Protein AF-A0A7R9R0I6-F1 (afdb_monomer_lite)

Radius of gyration: 15.39 Å; chains: 1; bounding box: 34×34×44 Å

InterPro domains:
  IPR001806 Small GTPase [PF00071] (3-40)
  IPR001806 Small GTPase [PF00071] (95-132)
  IPR027417 P-loop containing nucleoside triphosphate hydrolase [G3DSA:3.40.50.300] (1-50)
  IPR027417 P-loop containing nucleoside triphosphate hydrolase [G3DSA:3.40.50.300] (51-133)
  IPR027417 P-loop containing nucleoside triphosphate hydrolase [SSF52540] (4-49)
  IPR027417 P-loop containing nucleoside triphosphate hydrolase [SSF52540] (58-132)

pLDDT: mean 74.01, std 17.06, range [36.59, 96.38]

Secondary structure (DSSP, 8-state):
--S--HHHHHHHHHHTT------BTTTTBSHHHHHHHHHHHHHHHTT--HHHHTT----EEEE--TTSSHHHHHHHHHSS--SSSS-SSS--S----THHHHHHHHHHTT-SEEEE---TT-HHHHHGGGGG-

Foldseek 3Di:
DLFADPVNQVVVCVVVVHDGDDADLPVRGCLVVVLCVLVVVLCVVDVDDPVVVVVDDAAEEEDWAPPLCQQSSVCSNVVHRDPDPPPQHNPPHDDPDPVCVVCLVVSPVPHSYYHYTGHRNHPVRVVCSVVND

Organism: NCBI:txid334625

Structure (mmCIF, N/CA/C/O backbone):
data_AF-A0A7R9R0I6-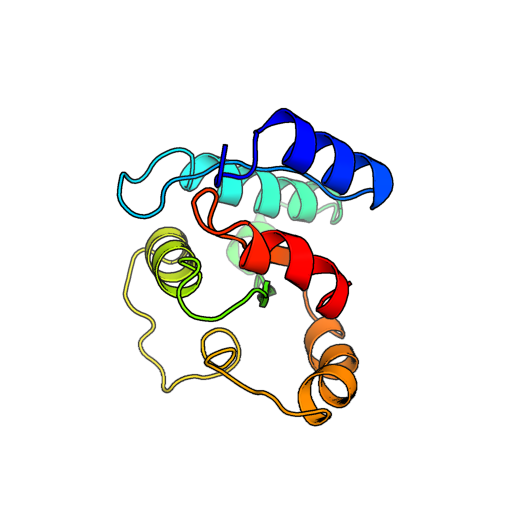F1
#
_entry.id   AF-A0A7R9R0I6-F1
#
loop_
_atom_site.group_PDB
_atom_site.id
_atom_site.type_symbol
_atom_site.label_atom_id
_atom_site.label_alt_id
_atom_site.label_comp_id
_atom_site.label_asym_id
_atom_site.label_entity_id
_atom_site.label_seq_id
_atom_site.pdbx_PDB_ins_code
_atom_site.Cartn_x
_atom_site.Cartn_y
_atom_site.Cartn_z
_atom_site.occupancy
_atom_site.B_iso_or_equiv
_atom_site.auth_seq_id
_atom_site.auth_comp_id
_atom_site.auth_asym_id
_atom_site.auth_atom_id
_atom_site.pdbx_PDB_model_num
ATOM 1 N N . ALA A 1 1 ? 15.425 2.962 -17.540 1.00 52.34 1 ALA A N 1
ATOM 2 C CA . ALA A 1 1 ? 15.440 1.712 -16.757 1.00 52.34 1 ALA A CA 1
ATOM 3 C C . ALA A 1 1 ? 13.995 1.254 -16.595 1.00 52.34 1 ALA A C 1
ATOM 5 O O . ALA A 1 1 ? 13.152 2.115 -16.413 1.00 52.34 1 ALA A O 1
ATOM 6 N N . ASN A 1 2 ? 13.688 -0.042 -16.708 1.00 74.31 2 ASN A N 1
ATOM 7 C CA . ASN A 1 2 ? 12.299 -0.548 -16.697 1.00 74.31 2 ASN A CA 1
ATOM 8 C C . ASN A 1 2 ? 11.703 -0.709 -15.280 1.00 74.31 2 ASN A C 1
ATOM 10 O O . ASN A 1 2 ? 10.741 -1.452 -15.104 1.00 74.31 2 ASN A O 1
ATOM 14 N N . HIS A 1 3 ? 12.295 -0.062 -14.273 1.00 87.50 3 HIS A N 1
ATOM 15 C CA . HIS A 1 3 ? 11.846 -0.108 -12.884 1.00 87.50 3 HIS A CA 1
ATOM 16 C C . HIS A 1 3 ? 11.458 1.292 -12.421 1.00 87.50 3 HIS A C 1
ATOM 18 O O . HIS A 1 3 ? 12.093 2.273 -12.808 1.00 87.50 3 HIS A O 1
ATOM 24 N N . VAL A 1 4 ? 10.449 1.351 -11.561 1.00 92.19 4 VAL A N 1
ATOM 25 C CA . VAL A 1 4 ? 10.000 2.582 -10.919 1.00 92.19 4 VAL A CA 1
ATOM 26 C C . VAL A 1 4 ? 11.037 2.960 -9.875 1.00 92.19 4 VAL A C 1
ATOM 28 O O . VAL A 1 4 ? 11.369 2.167 -8.992 1.00 92.19 4 VAL A O 1
ATOM 31 N N . THR A 1 5 ? 11.567 4.168 -9.968 1.00 94.62 5 THR A N 1
ATOM 32 C CA . THR A 1 5 ? 12.523 4.677 -8.991 1.00 94.62 5 THR A CA 1
ATOM 33 C C . THR A 1 5 ? 11.815 5.160 -7.728 1.00 94.62 5 THR A C 1
ATOM 35 O O . THR A 1 5 ? 10.675 5.632 -7.756 1.00 94.62 5 THR A O 1
ATOM 38 N N . ARG A 1 6 ? 12.539 5.144 -6.605 1.00 94.00 6 ARG A N 1
ATOM 39 C CA . ARG A 1 6 ? 12.076 5.726 -5.337 1.00 94.00 6 ARG A CA 1
ATOM 40 C C . ARG A 1 6 ? 11.613 7.176 -5.484 1.00 94.00 6 ARG A C 1
ATOM 42 O O . ARG A 1 6 ? 10.633 7.587 -4.870 1.00 94.00 6 ARG A O 1
ATOM 49 N N . LYS A 1 7 ? 12.331 7.956 -6.299 1.00 95.44 7 LYS A N 1
ATOM 50 C CA . LYS A 1 7 ? 12.012 9.362 -6.571 1.00 95.44 7 LYS A CA 1
ATOM 51 C C . LYS A 1 7 ? 10.649 9.494 -7.252 1.00 95.44 7 LYS A C 1
ATOM 53 O O . LYS A 1 7 ? 9.826 10.268 -6.779 1.00 95.44 7 LYS A O 1
ATOM 58 N N . GLU A 1 8 ? 10.388 8.708 -8.295 1.00 94.88 8 GLU A N 1
ATOM 59 C CA . GLU A 1 8 ? 9.101 8.721 -9.005 1.00 94.88 8 GLU A CA 1
ATOM 60 C C . GLU A 1 8 ? 7.937 8.318 -8.092 1.00 94.88 8 GLU A C 1
ATOM 62 O O . GLU A 1 8 ? 6.893 8.976 -8.091 1.00 94.88 8 GLU A O 1
ATOM 67 N N . GLY A 1 9 ? 8.126 7.275 -7.277 1.00 95.06 9 GLY A N 1
ATOM 68 C CA . GLY A 1 9 ? 7.134 6.842 -6.293 1.00 95.06 9 GLY A CA 1
ATOM 69 C C . GLY A 1 9 ? 6.823 7.925 -5.256 1.00 95.06 9 GLY A C 1
ATOM 70 O O . GLY A 1 9 ? 5.655 8.221 -4.986 1.00 95.06 9 GLY A O 1
ATOM 71 N N . LEU A 1 10 ? 7.861 8.580 -4.730 1.00 95.56 10 LEU A N 1
ATOM 72 C CA . LEU A 1 10 ? 7.723 9.668 -3.764 1.00 95.56 10 LEU A CA 1
ATOM 73 C C . LEU A 1 10 ? 7.020 10.894 -4.368 1.00 95.56 10 LEU A C 1
ATOM 75 O O . LEU A 1 10 ? 6.101 11.435 -3.756 1.00 95.56 10 LEU A O 1
ATOM 79 N N . GLU A 1 11 ? 7.409 11.315 -5.573 1.00 96.38 11 GLU A N 1
ATOM 80 C CA . GLU A 1 11 ? 6.787 12.441 -6.282 1.00 96.38 11 GLU A CA 1
ATOM 81 C C . GLU A 1 11 ? 5.314 12.167 -6.613 1.00 96.38 11 GLU A C 1
ATOM 83 O O . GLU A 1 11 ? 4.469 13.064 -6.557 1.00 96.38 11 GLU A O 1
ATOM 88 N N . PHE A 1 12 ? 4.964 10.926 -6.957 1.00 94.75 12 PHE A N 1
ATOM 89 C CA . PHE A 1 12 ? 3.571 10.523 -7.128 1.00 94.75 12 PHE A CA 1
ATOM 90 C C . PHE A 1 12 ? 2.779 10.646 -5.824 1.00 94.75 12 PHE A C 1
ATOM 92 O O . PHE A 1 12 ? 1.713 11.266 -5.815 1.00 94.75 12 PHE A O 1
ATOM 99 N N . ALA A 1 13 ? 3.311 10.113 -4.724 1.00 94.19 13 ALA A N 1
ATOM 100 C CA . ALA A 1 13 ? 2.647 10.152 -3.428 1.00 94.19 13 ALA A CA 1
ATOM 101 C C . ALA A 1 13 ? 2.426 11.592 -2.936 1.00 94.19 13 ALA A C 1
ATOM 103 O O . ALA A 1 13 ? 1.323 11.939 -2.515 1.00 94.19 13 ALA A O 1
ATOM 104 N N . GLN A 1 14 ? 3.434 12.458 -3.091 1.00 95.06 14 GLN A N 1
ATOM 105 C CA . GLN A 1 14 ? 3.336 13.886 -2.778 1.00 95.06 14 GLN A CA 1
ATOM 106 C C . GLN A 1 14 ? 2.237 14.577 -3.591 1.00 95.06 14 GLN A C 1
ATOM 108 O O . GLN A 1 14 ? 1.389 15.258 -3.019 1.00 95.06 14 GLN A O 1
ATOM 113 N N . ARG A 1 15 ? 2.192 14.356 -4.914 1.00 94.75 15 ARG A N 1
ATOM 114 C CA . ARG A 1 15 ? 1.153 14.934 -5.786 1.00 94.75 15 ARG A CA 1
ATOM 115 C C . ARG A 1 15 ? -0.258 14.476 -5.425 1.00 94.75 15 ARG A C 1
ATOM 117 O O . ARG A 1 15 ? -1.209 15.224 -5.625 1.00 94.75 15 ARG A O 1
ATOM 124 N N . LYS A 1 16 ? -0.404 13.248 -4.926 1.00 90.94 16 LYS A N 1
ATOM 125 C CA . LYS A 1 16 ? -1.691 12.675 -4.506 1.00 90.94 16 LYS A CA 1
ATOM 126 C C . LYS A 1 16 ? -2.011 12.917 -3.029 1.00 90.94 16 LYS A C 1
ATOM 128 O O . LYS A 1 16 ? -3.078 12.507 -2.585 1.00 90.94 16 LYS A O 1
ATOM 133 N N . ASN A 1 17 ? -1.129 13.599 -2.294 1.00 91.38 17 ASN A N 1
ATOM 134 C CA . ASN A 1 17 ? -1.235 13.822 -0.853 1.00 91.38 17 ASN A CA 1
ATOM 135 C C . ASN A 1 17 ? -1.454 12.515 -0.060 1.00 91.38 17 ASN A C 1
ATOM 137 O O . ASN A 1 17 ? -2.268 12.447 0.860 1.00 91.38 17 ASN A O 1
ATOM 141 N N . VAL A 1 18 ? -0.735 11.459 -0.448 1.00 89.94 18 VAL A N 1
ATOM 142 C CA . VAL A 1 18 ? -0.732 10.153 0.224 1.00 89.94 18 VAL A CA 1
ATOM 143 C C . VAL A 1 18 ? 0.660 9.844 0.773 1.00 89.94 18 VAL A C 1
ATOM 145 O O . VAL A 1 18 ? 1.658 10.432 0.359 1.00 89.94 18 VAL A O 1
ATOM 148 N N . GLN A 1 19 ? 0.739 8.920 1.729 1.00 90.94 19 GLN A N 1
ATOM 149 C CA . GLN A 1 19 ? 2.018 8.469 2.274 1.00 90.94 19 GLN A CA 1
ATOM 150 C C . GLN A 1 19 ? 2.715 7.499 1.311 1.00 90.94 19 GLN A C 1
ATOM 152 O O . GLN A 1 19 ? 2.061 6.715 0.627 1.00 90.94 19 GLN A O 1
ATOM 157 N N . PHE A 1 20 ? 4.047 7.547 1.285 1.00 94.00 20 PHE A N 1
ATOM 158 C CA . PHE A 1 20 ? 4.884 6.672 0.469 1.00 94.00 20 PHE A CA 1
ATOM 159 C C . PHE A 1 20 ? 5.655 5.679 1.339 1.00 94.00 20 PHE A C 1
ATOM 161 O O . PHE A 1 20 ? 6.244 6.072 2.349 1.00 94.00 20 PHE A O 1
ATOM 168 N N . PHE A 1 21 ? 5.696 4.418 0.907 1.00 92.06 21 PHE A N 1
ATOM 169 C CA . PHE A 1 21 ? 6.422 3.337 1.565 1.00 92.06 21 PHE A CA 1
ATOM 170 C C . PHE A 1 21 ? 7.088 2.432 0.5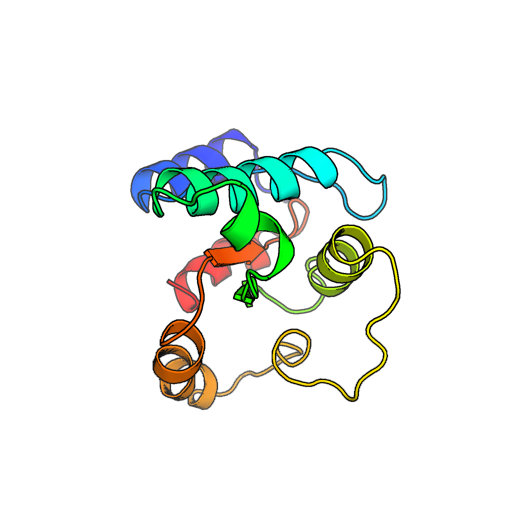30 1.00 92.06 21 PHE A C 1
ATOM 172 O O . PHE A 1 21 ? 6.457 2.054 -0.453 1.00 92.06 21 PHE A O 1
ATOM 179 N N . GLU A 1 22 ? 8.330 2.032 0.798 1.00 91.12 22 GLU A N 1
ATOM 180 C CA . GLU A 1 22 ? 8.997 0.941 0.085 1.00 91.12 22 GLU A CA 1
ATOM 181 C C . GLU A 1 22 ? 9.176 -0.232 1.039 1.00 91.12 22 GLU A C 1
ATOM 183 O O . GLU A 1 22 ? 9.736 -0.077 2.128 1.00 91.12 22 GLU A O 1
ATOM 188 N N . SER A 1 23 ? 8.708 -1.406 0.628 1.00 88.75 23 SER A N 1
ATOM 189 C CA . SER A 1 23 ? 8.835 -2.646 1.384 1.00 88.75 23 SER A CA 1
ATOM 190 C C . SER A 1 23 ? 9.118 -3.820 0.453 1.00 88.75 23 SER A C 1
ATOM 192 O O . SER A 1 23 ? 8.838 -3.775 -0.745 1.00 88.75 23 SER A O 1
ATOM 194 N N . SER A 1 24 ? 9.691 -4.887 1.007 1.00 86.25 24 SER A N 1
ATOM 195 C CA . SER A 1 24 ? 9.844 -6.160 0.305 1.00 86.25 24 SER A CA 1
ATOM 196 C C . SER A 1 24 ? 9.206 -7.250 1.139 1.00 86.25 24 SER A C 1
ATOM 198 O O . SER A 1 24 ? 9.817 -7.750 2.078 1.00 86.25 24 SER A O 1
ATOM 200 N N . ALA A 1 25 ? 7.985 -7.653 0.785 1.00 77.44 25 ALA A N 1
ATOM 201 C CA . ALA A 1 25 ? 7.305 -8.754 1.469 1.00 77.44 25 ALA A CA 1
ATOM 202 C C . ALA A 1 25 ? 8.062 -10.089 1.320 1.00 77.44 25 ALA A C 1
ATOM 204 O O . ALA A 1 25 ? 8.008 -10.943 2.204 1.00 77.44 25 ALA A O 1
ATOM 205 N N . LYS A 1 26 ? 8.820 -10.250 0.224 1.00 80.06 26 LYS A N 1
ATOM 206 C CA . LYS A 1 26 ? 9.675 -11.422 -0.017 1.00 80.06 26 LYS A CA 1
ATOM 207 C C . LYS A 1 26 ? 10.845 -11.496 0.964 1.00 80.06 26 LYS A C 1
ATOM 209 O O . LYS A 1 26 ? 11.176 -12.585 1.420 1.00 80.06 26 LYS A O 1
ATOM 214 N N . LEU A 1 27 ? 11.473 -10.358 1.257 1.00 81.56 27 LEU A N 1
ATOM 215 C CA . LEU A 1 27 ? 12.644 -10.268 2.138 1.00 81.56 27 LEU A CA 1
ATOM 216 C C . LEU A 1 27 ? 12.287 -9.820 3.564 1.00 81.56 27 LEU A C 1
ATOM 218 O O . LEU A 1 27 ? 13.180 -9.645 4.382 1.00 81.56 27 LEU A O 1
ATOM 222 N N . ASP A 1 28 ? 10.998 -9.620 3.838 1.00 78.38 28 ASP A N 1
ATOM 223 C CA . ASP A 1 28 ? 10.461 -9.060 5.082 1.00 78.38 28 ASP A CA 1
ATOM 224 C C . ASP A 1 28 ? 11.069 -7.700 5.476 1.00 78.38 28 ASP A C 1
ATOM 226 O O . ASP A 1 28 ? 11.310 -7.393 6.641 1.00 78.38 28 ASP A O 1
ATOM 230 N N . ILE A 1 29 ? 11.341 -6.861 4.474 1.00 85.56 29 ILE A N 1
ATOM 231 C CA . ILE A 1 29 ? 11.935 -5.534 4.670 1.00 85.56 29 ILE A CA 1
ATOM 232 C C . ILE A 1 29 ? 10.818 -4.499 4.802 1.00 85.56 29 ILE A C 1
ATOM 234 O O . ILE A 1 29 ? 9.936 -4.425 3.944 1.00 85.56 29 ILE A O 1
ATOM 238 N N . ASN A 1 30 ? 10.891 -3.671 5.848 1.00 85.81 30 ASN A N 1
ATOM 239 C CA . ASN A 1 30 ? 9.993 -2.544 6.143 1.00 85.81 30 ASN A CA 1
ATOM 240 C C . ASN A 1 30 ? 8.500 -2.895 6.318 1.00 85.81 30 ASN A C 1
ATOM 242 O O . ASN A 1 30 ? 7.665 -1.992 6.359 1.00 85.81 30 ASN A O 1
ATOM 246 N N . ILE A 1 31 ? 8.131 -4.173 6.462 1.00 84.19 31 ILE A N 1
ATOM 247 C CA . ILE A 1 31 ? 6.726 -4.567 6.660 1.00 84.19 31 ILE A CA 1
ATOM 248 C C . ILE A 1 31 ? 6.204 -4.127 8.034 1.00 84.19 31 ILE A C 1
ATOM 250 O O . ILE A 1 31 ? 5.141 -3.511 8.121 1.00 84.19 31 ILE A O 1
ATOM 254 N N . SER A 1 32 ? 6.975 -4.354 9.102 1.00 81.12 32 SER A N 1
ATOM 255 C CA . SER A 1 32 ? 6.607 -3.911 10.455 1.00 81.12 32 SER A CA 1
ATOM 256 C C . SER A 1 32 ? 6.503 -2.387 10.562 1.00 81.12 32 SER A C 1
ATOM 258 O O . SER A 1 32 ? 5.630 -1.870 11.258 1.00 81.12 32 SER A O 1
ATOM 260 N N . GLU A 1 33 ? 7.362 -1.652 9.848 1.00 84.44 33 GLU A N 1
ATOM 261 C CA . GLU A 1 33 ? 7.303 -0.188 9.799 1.00 84.44 33 GLU A CA 1
ATOM 262 C C . GLU A 1 33 ? 6.056 0.300 9.053 1.00 84.44 33 GLU A C 1
ATOM 264 O O . GLU A 1 33 ? 5.355 1.181 9.555 1.00 84.44 33 GLU A O 1
ATOM 269 N N . LEU A 1 34 ? 5.748 -0.293 7.891 1.00 85.00 34 LEU A N 1
ATOM 270 C CA . LEU A 1 34 ? 4.519 -0.023 7.144 1.00 85.00 34 LEU A CA 1
ATOM 271 C C . LEU A 1 34 ? 3.290 -0.227 8.037 1.00 85.00 34 LEU A C 1
ATOM 273 O O . LEU A 1 34 ? 2.414 0.640 8.081 1.00 85.00 34 LEU A O 1
ATOM 277 N N . PHE A 1 35 ? 3.244 -1.339 8.777 1.00 78.50 35 PHE A N 1
ATOM 278 C CA . PHE A 1 35 ? 2.149 -1.641 9.695 1.00 78.50 35 PHE A CA 1
ATOM 279 C C . PHE A 1 35 ? 2.031 -0.606 10.809 1.00 78.50 35 PHE A C 1
ATOM 281 O O . PHE A 1 35 ? 0.972 -0.008 10.990 1.00 78.50 35 PHE A O 1
ATOM 288 N N . SER A 1 36 ? 3.132 -0.372 11.526 1.00 78.00 36 SER A N 1
ATOM 289 C CA . SER A 1 36 ? 3.172 0.530 12.672 1.00 78.00 36 SER A CA 1
ATOM 290 C C . SER A 1 36 ? 2.746 1.939 12.276 1.00 78.00 36 SER A C 1
ATOM 292 O O . SER A 1 36 ? 1.858 2.512 12.895 1.00 78.00 36 SER A O 1
ATOM 294 N N . LYS A 1 37 ? 3.267 2.474 11.166 1.00 80.00 37 LYS A N 1
ATOM 295 C CA . LYS A 1 37 ? 2.906 3.820 10.695 1.00 80.00 37 LYS A CA 1
ATOM 296 C C . LYS A 1 37 ? 1.448 3.932 10.267 1.00 80.00 37 LYS A C 1
ATOM 298 O O . LYS A 1 37 ? 0.800 4.945 10.536 1.00 80.00 37 LYS A O 1
ATOM 303 N N . THR A 1 38 ? 0.934 2.886 9.634 1.00 77.19 38 THR A N 1
ATOM 304 C CA . THR A 1 38 ? -0.464 2.794 9.219 1.00 77.19 38 THR A CA 1
ATOM 305 C C . THR A 1 38 ? -1.401 2.749 10.439 1.00 77.19 38 THR A C 1
ATOM 307 O O . THR A 1 38 ? -2.404 3.466 10.485 1.00 77.19 38 THR A O 1
ATOM 310 N N . PHE A 1 39 ? -1.039 1.986 11.472 1.00 74.69 39 PHE A N 1
ATOM 311 C CA . PHE A 1 39 ? -1.797 1.875 12.719 1.00 74.69 39 PHE A CA 1
ATOM 312 C C . PHE A 1 39 ? -1.682 3.132 13.599 1.00 74.69 39 PHE A C 1
ATOM 314 O O . PHE A 1 39 ? -2.685 3.646 14.090 1.00 74.69 39 PHE A O 1
ATOM 321 N N . ASP A 1 40 ? -0.485 3.699 13.739 1.00 73.56 40 ASP A N 1
ATOM 322 C CA . ASP A 1 40 ? -0.232 4.937 14.480 1.00 73.56 40 ASP A CA 1
ATOM 323 C C . ASP A 1 40 ? -1.027 6.113 13.914 1.00 73.56 40 ASP A C 1
ATOM 325 O O . ASP A 1 40 ? -1.551 6.933 14.671 1.00 73.56 40 ASP A O 1
ATOM 329 N N . GLY A 1 41 ? -1.148 6.200 12.585 1.00 68.38 41 GLY A N 1
ATOM 330 C CA . GLY A 1 41 ? -1.985 7.203 11.929 1.00 68.38 41 GLY A CA 1
ATOM 331 C C . GLY A 1 41 ? -3.451 7.113 12.360 1.00 68.38 41 GLY A C 1
ATOM 332 O O . GLY A 1 41 ? -4.103 8.141 12.555 1.00 68.38 41 GLY A O 1
ATOM 333 N N . MET A 1 42 ? -3.954 5.898 12.583 1.00 67.88 42 MET A N 1
ATOM 334 C CA . MET A 1 42 ? -5.299 5.668 13.102 1.00 67.88 42 MET A CA 1
ATOM 335 C C . MET A 1 42 ? -5.399 6.046 14.584 1.00 67.88 42 MET A C 1
ATOM 337 O O . MET A 1 42 ? -6.272 6.829 14.953 1.00 67.88 42 MET A O 1
ATOM 341 N N . ILE A 1 43 ? -4.497 5.543 15.432 1.00 67.38 43 ILE A N 1
ATOM 342 C CA . ILE A 1 43 ? -4.524 5.806 16.880 1.00 67.38 43 ILE A CA 1
ATOM 343 C C . ILE A 1 43 ? -4.338 7.292 17.193 1.00 67.38 43 ILE A C 1
ATOM 345 O O . ILE A 1 43 ? -4.909 7.781 18.153 1.00 67.38 43 ILE A O 1
ATOM 349 N N . LYS A 1 44 ? -3.582 8.050 16.396 1.00 68.00 44 LYS A N 1
ATOM 350 C CA . LYS A 1 44 ? -3.485 9.510 16.575 1.00 68.00 44 LYS A CA 1
ATOM 351 C C . LYS A 1 44 ? -4.779 10.237 16.215 1.00 68.00 44 LYS A C 1
ATOM 353 O O . LYS A 1 44 ? -5.039 11.315 16.741 1.00 68.00 44 LYS A O 1
ATOM 358 N N . ARG A 1 45 ? -5.578 9.672 15.306 1.00 65.69 45 ARG A N 1
ATOM 359 C CA . ARG A 1 45 ? -6.820 10.281 14.816 1.00 65.69 45 ARG A CA 1
ATOM 360 C C . ARG A 1 45 ? -8.009 10.033 15.739 1.00 65.69 45 ARG A C 1
ATOM 362 O O . ARG A 1 45 ? -8.929 10.844 15.770 1.00 65.69 45 ARG A O 1
ATOM 369 N N . TYR A 1 46 ? -7.976 8.950 16.504 1.00 60.31 46 TYR A N 1
ATOM 370 C CA . TYR A 1 46 ? -8.950 8.671 17.547 1.00 60.31 46 TYR A CA 1
ATOM 371 C C . TYR A 1 46 ? -8.273 8.890 18.902 1.00 60.31 46 TYR A C 1
ATOM 373 O O . TYR A 1 46 ? -7.307 8.208 19.204 1.00 60.31 46 TYR A O 1
ATOM 381 N N . VAL A 1 47 ? -8.750 9.813 19.744 1.00 63.03 47 VAL A N 1
ATOM 382 C CA . VAL A 1 47 ? -8.214 10.016 21.109 1.00 63.03 47 VAL A CA 1
ATOM 383 C C . VAL A 1 47 ? -8.598 8.815 21.989 1.00 63.03 47 VAL A C 1
ATOM 385 O O . VAL A 1 47 ? -9.501 8.883 22.819 1.00 63.03 47 VAL A O 1
ATOM 388 N N . LEU A 1 48 ? -7.985 7.658 21.735 1.00 61.38 48 LEU A N 1
ATOM 389 C CA . LEU A 1 48 ? -8.384 6.385 22.320 1.00 61.38 48 LEU A CA 1
ATOM 390 C C . LEU A 1 48 ? -7.694 6.189 23.659 1.00 61.38 48 LEU A C 1
ATOM 392 O O . LEU A 1 48 ? -6.464 6.184 23.767 1.00 61.38 48 LEU A O 1
ATOM 396 N N . THR A 1 49 ? -8.513 5.956 24.678 1.00 61.62 49 THR A N 1
ATOM 397 C CA . THR A 1 49 ? -8.054 5.473 25.975 1.00 61.62 49 THR A CA 1
ATOM 398 C C . THR A 1 49 ? -7.405 4.085 25.824 1.00 61.62 49 THR A C 1
ATOM 400 O O . THR A 1 49 ? -7.742 3.339 24.898 1.00 61.62 49 THR A O 1
ATOM 403 N N . PRO A 1 50 ? -6.486 3.687 26.724 1.00 62.59 50 PRO A N 1
ATOM 404 C CA . PRO A 1 50 ? -5.807 2.386 26.664 1.00 62.59 50 PRO A CA 1
ATOM 405 C C . PRO A 1 50 ? -6.750 1.176 26.543 1.00 62.59 50 PRO A C 1
ATOM 407 O O . PRO A 1 50 ? -6.401 0.193 25.900 1.00 62.59 50 PRO A O 1
ATOM 410 N N . ILE A 1 51 ? -7.962 1.271 27.100 1.00 62.19 51 ILE A N 1
ATOM 411 C CA . ILE A 1 51 ? -8.988 0.215 27.076 1.00 62.19 51 ILE A CA 1
ATOM 412 C C . ILE A 1 51 ? -9.575 0.018 25.668 1.00 62.19 51 ILE A C 1
ATOM 414 O O . ILE A 1 51 ? -9.864 -1.104 25.263 1.00 62.19 51 ILE A O 1
ATOM 418 N N . LEU A 1 52 ? -9.716 1.090 24.885 1.00 61.75 52 LEU A N 1
ATOM 419 C CA . LEU A 1 52 ? -10.233 1.000 23.516 1.00 61.75 52 LEU A CA 1
ATOM 420 C C . LEU A 1 52 ? -9.206 0.404 22.542 1.00 61.75 52 LEU A C 1
ATOM 422 O O . LEU A 1 52 ? -9.589 -0.134 21.506 1.00 61.75 52 LE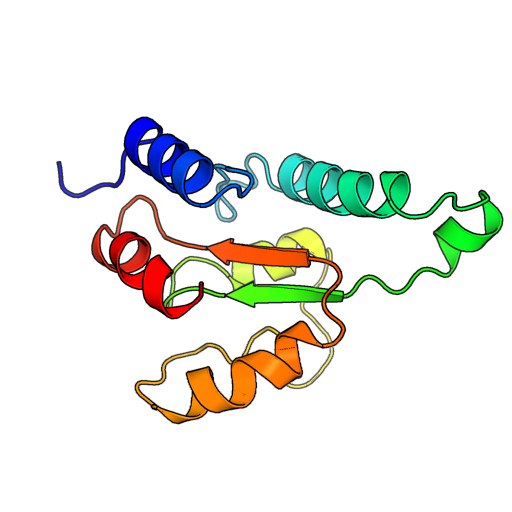U A O 1
ATOM 426 N N . LYS A 1 53 ? -7.906 0.449 22.871 1.00 60.69 53 LYS A N 1
ATOM 427 C CA . LYS A 1 53 ? -6.844 -0.099 22.010 1.00 60.69 53 LYS A CA 1
ATOM 428 C C . LYS A 1 53 ? -6.939 -1.618 21.838 1.00 60.69 53 LYS A C 1
ATOM 430 O O . LYS A 1 53 ? -6.624 -2.107 20.761 1.00 60.69 53 LYS A O 1
ATOM 435 N N . SER A 1 54 ? -7.382 -2.356 22.858 1.00 57.59 54 SER A N 1
ATOM 436 C CA . SER A 1 54 ? -7.450 -3.827 22.820 1.00 57.59 54 SER A CA 1
ATOM 437 C C . SER A 1 54 ? -8.691 -4.382 22.112 1.00 57.59 54 SER A C 1
ATOM 439 O O . SER A 1 54 ? -8.745 -5.571 21.817 1.00 57.59 54 SER A O 1
ATOM 441 N N . THR A 1 55 ? -9.684 -3.537 21.824 1.00 63.44 55 THR A N 1
ATOM 442 C CA . THR A 1 55 ? -10.972 -3.931 21.221 1.00 63.44 55 THR A CA 1
ATOM 443 C C . THR A 1 55 ? -11.190 -3.341 19.825 1.00 63.44 55 THR A C 1
ATOM 445 O O . THR A 1 55 ? -12.212 -3.597 19.184 1.00 63.44 55 THR A O 1
ATOM 448 N N . LEU A 1 56 ? -10.223 -2.566 19.329 1.00 65.94 56 LEU A N 1
ATOM 449 C CA . LEU A 1 56 ? -10.324 -1.852 18.068 1.00 65.94 56 LEU A CA 1
ATOM 450 C C . LEU A 1 56 ? -10.246 -2.820 16.880 1.00 65.94 56 LEU A C 1
ATOM 452 O O . LEU A 1 56 ? -9.232 -3.479 16.652 1.00 65.94 56 LEU A O 1
ATOM 456 N N . LYS A 1 57 ? -11.309 -2.871 16.076 1.00 69.12 57 LYS A N 1
ATOM 457 C CA . LYS A 1 57 ? -11.280 -3.559 14.783 1.00 69.12 57 LYS A CA 1
ATOM 458 C C . LYS A 1 57 ? -10.681 -2.632 13.739 1.00 69.12 57 LYS A C 1
ATOM 460 O O . LYS A 1 57 ? -11.281 -1.621 13.379 1.00 69.12 57 LYS A O 1
ATOM 465 N N . TYR A 1 58 ? -9.514 -3.002 13.234 1.00 72.56 58 TYR A N 1
ATOM 466 C CA . TYR A 1 58 ? -8.865 -2.278 12.158 1.00 72.56 58 TYR A CA 1
ATOM 467 C C . TYR A 1 58 ? -9.263 -2.856 10.798 1.00 72.56 58 TYR A C 1
ATOM 469 O O . TYR A 1 58 ? -9.175 -4.060 10.570 1.00 72.56 58 TYR A O 1
ATOM 477 N N . LYS A 1 59 ? -9.715 -1.985 9.892 1.00 76.31 59 LYS A N 1
ATOM 478 C CA . LYS A 1 59 ? -10.114 -2.359 8.528 1.00 76.31 59 LYS A CA 1
ATOM 479 C C . LYS A 1 59 ? -9.205 -1.655 7.534 1.00 76.31 59 LYS A C 1
ATOM 481 O O . LYS A 1 59 ? -9.358 -0.453 7.323 1.00 76.31 59 LYS A O 1
ATOM 486 N N . ALA A 1 60 ? -8.291 -2.408 6.936 1.00 77.62 60 ALA A N 1
ATOM 487 C CA . ALA A 1 60 ? -7.491 -1.960 5.805 1.00 77.62 60 ALA A CA 1
ATOM 488 C C . ALA A 1 60 ? -8.067 -2.504 4.494 1.00 77.62 60 ALA A C 1
ATOM 490 O O . ALA A 1 60 ? -8.587 -3.618 4.449 1.00 77.62 60 ALA A O 1
ATOM 491 N N . VAL A 1 61 ? -7.953 -1.718 3.429 1.00 80.19 61 VAL A N 1
ATOM 492 C CA . VAL A 1 61 ? -8.234 -2.143 2.053 1.00 80.19 61 VAL A CA 1
ATOM 493 C C . VAL A 1 61 ? -6.923 -2.100 1.278 1.00 80.19 61 VAL A C 1
ATOM 495 O O . VAL A 1 61 ? -6.228 -1.092 1.330 1.00 80.19 61 VAL A O 1
ATOM 498 N N . VAL A 1 62 ? -6.569 -3.176 0.576 1.00 83.44 62 VAL A N 1
ATOM 499 C CA . VAL A 1 62 ? -5.325 -3.262 -0.207 1.00 83.44 62 VAL A CA 1
ATOM 500 C C . VAL A 1 62 ? -5.674 -3.318 -1.689 1.00 83.44 62 VAL A C 1
ATOM 502 O O . VAL A 1 62 ? -6.381 -4.223 -2.123 1.00 83.44 62 VAL A O 1
ATOM 505 N N . LEU A 1 63 ? -5.183 -2.354 -2.462 1.00 86.00 63 LEU A N 1
ATOM 506 C CA . LEU A 1 63 ? -5.500 -2.157 -3.875 1.00 86.00 63 LEU A CA 1
ATOM 507 C C . LEU A 1 63 ? -4.219 -2.156 -4.706 1.00 86.00 63 LEU A C 1
ATOM 509 O O . LEU A 1 63 ? -3.162 -1.739 -4.240 1.00 86.00 63 LEU A O 1
ATOM 513 N N . GLY A 1 64 ? -4.317 -2.615 -5.947 1.00 86.00 64 GLY A N 1
ATOM 514 C CA . GLY A 1 64 ? -3.189 -2.697 -6.867 1.00 86.00 64 GLY A CA 1
ATOM 515 C C . GLY A 1 64 ? -3.377 -3.814 -7.880 1.00 86.00 64 GLY A C 1
ATOM 516 O O . GLY A 1 64 ? -4.248 -4.675 -7.723 1.00 86.00 64 GLY A O 1
ATOM 517 N N . ASP A 1 65 ? -2.525 -3.828 -8.895 1.00 85.69 65 ASP A N 1
ATOM 518 C CA . ASP A 1 65 ? -2.584 -4.806 -9.980 1.00 85.69 65 ASP A CA 1
ATOM 519 C C . ASP A 1 65 ? -2.367 -6.257 -9.506 1.00 85.69 65 ASP A C 1
ATOM 521 O O . ASP A 1 65 ? -1.877 -6.504 -8.395 1.00 85.69 65 ASP A O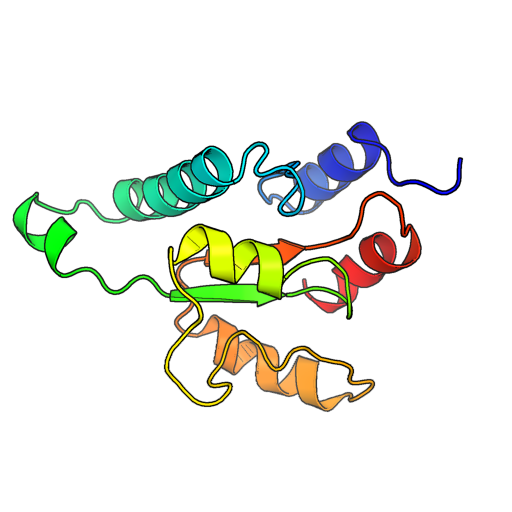 1
ATOM 525 N N . PRO A 1 66 ? -2.739 -7.264 -10.314 1.00 81.25 66 PRO A N 1
ATOM 526 C CA . PRO A 1 66 ? -2.390 -8.654 -10.037 1.00 81.25 66 PRO A CA 1
ATOM 527 C C . PRO A 1 66 ? -0.878 -8.832 -9.833 1.00 81.25 66 PRO A C 1
ATOM 529 O O . PRO A 1 66 ? -0.069 -8.151 -10.457 1.00 81.25 66 PRO A O 1
ATOM 532 N N . SER A 1 67 ? -0.500 -9.754 -8.946 1.00 84.38 67 SER A N 1
ATOM 533 C CA . SER A 1 67 ? 0.897 -10.164 -8.707 1.00 84.38 67 SER A CA 1
ATOM 534 C C . SER A 1 67 ? 1.858 -9.115 -8.122 1.00 84.38 67 SER A C 1
ATOM 536 O O . SER A 1 67 ? 3.020 -9.435 -7.915 1.00 84.38 67 SER A O 1
ATOM 538 N N . VAL A 1 68 ? 1.396 -7.920 -7.733 1.00 87.88 68 VAL A N 1
ATOM 539 C CA . VAL A 1 68 ? 2.250 -6.883 -7.099 1.00 87.88 68 VAL A CA 1
ATOM 540 C C . VAL A 1 68 ? 2.644 -7.171 -5.639 1.00 87.88 68 VAL A C 1
ATOM 542 O O . VAL A 1 68 ? 3.224 -6.323 -4.972 1.00 87.88 68 VAL A O 1
ATOM 545 N N . GLY A 1 69 ? 2.290 -8.342 -5.098 1.00 83.81 69 GLY A N 1
ATOM 546 C CA . GLY A 1 69 ? 2.641 -8.732 -3.725 1.00 83.81 69 GLY A CA 1
ATOM 547 C C . GLY A 1 69 ? 1.619 -8.369 -2.640 1.00 83.81 69 GLY A C 1
ATOM 548 O O . GLY A 1 69 ? 1.949 -8.432 -1.459 1.00 83.81 69 GLY A O 1
ATOM 549 N N . LYS A 1 70 ? 0.368 -8.045 -3.003 1.00 85.00 70 LYS A N 1
ATOM 550 C CA . LYS A 1 70 ? -0.710 -7.733 -2.036 1.00 85.00 70 LYS A CA 1
ATOM 551 C C . LYS A 1 70 ? -0.907 -8.835 -0.986 1.00 85.00 70 LYS A C 1
ATOM 553 O O . LYS A 1 70 ? -0.875 -8.543 0.204 1.00 85.00 70 LYS A O 1
ATOM 558 N N . SER A 1 71 ? -1.061 -10.093 -1.415 1.00 79.75 71 SER A N 1
ATOM 559 C CA . SER A 1 71 ? -1.246 -11.233 -0.501 1.00 79.75 71 SER A CA 1
ATOM 560 C C . SER A 1 71 ? -0.044 -11.426 0.421 1.00 79.75 71 SER A C 1
ATOM 562 O O . SER A 1 71 ? -0.225 -11.607 1.617 1.00 79.75 71 SER A O 1
ATOM 564 N N . ALA A 1 72 ? 1.176 -11.271 -0.105 1.00 83.19 72 ALA A N 1
ATOM 565 C CA . ALA A 1 72 ? 2.399 -11.386 0.685 1.00 83.19 72 ALA A CA 1
ATOM 566 C C . ALA A 1 72 ? 2.484 -10.307 1.779 1.00 83.19 72 ALA A C 1
ATOM 568 O O . ALA A 1 72 ? 2.905 -10.596 2.894 1.00 83.19 72 ALA A O 1
ATOM 569 N N . ILE A 1 73 ? 2.051 -9.073 1.496 1.00 80.50 73 ILE A N 1
ATOM 570 C CA . ILE A 1 73 ? 1.944 -8.025 2.521 1.00 80.50 73 ILE A CA 1
ATOM 571 C C . ILE A 1 73 ? 0.900 -8.424 3.570 1.00 80.50 73 ILE A C 1
ATOM 573 O O . ILE A 1 73 ? 1.190 -8.377 4.759 1.00 80.50 73 ILE A O 1
ATOM 577 N N . ILE A 1 74 ? -0.293 -8.853 3.151 1.00 77.94 74 ILE A N 1
ATOM 578 C CA . ILE A 1 74 ? -1.389 -9.232 4.058 1.00 77.94 74 ILE A CA 1
ATOM 579 C C . ILE A 1 74 ? -0.977 -10.375 5.000 1.00 77.94 74 ILE A C 1
ATOM 581 O O . ILE A 1 74 ? -1.198 -10.282 6.206 1.00 77.94 74 ILE A O 1
ATOM 585 N N . GLU A 1 75 ? -0.344 -11.422 4.473 1.00 77.38 75 GLU A N 1
ATOM 586 C CA . GLU A 1 75 ? 0.156 -12.559 5.257 1.00 77.38 75 GLU A CA 1
ATOM 587 C C . GLU A 1 75 ? 1.152 -12.113 6.332 1.00 77.38 75 GLU A C 1
ATOM 589 O O . GLU A 1 75 ? 1.067 -12.542 7.483 1.00 77.38 75 GLU A O 1
ATOM 594 N N . ARG A 1 76 ? 2.064 -11.201 5.980 1.00 77.31 76 ARG A N 1
ATOM 595 C CA . ARG A 1 76 ? 3.055 -10.657 6.916 1.00 77.31 76 ARG A CA 1
ATOM 596 C C . ARG A 1 76 ? 2.426 -9.748 7.968 1.00 77.31 76 ARG A C 1
ATOM 598 O O . ARG A 1 76 ? 2.827 -9.798 9.125 1.00 77.31 76 ARG A O 1
ATOM 605 N N . LEU A 1 77 ? 1.431 -8.946 7.588 1.00 72.44 77 LEU A N 1
ATOM 606 C CA . LEU A 1 77 ? 0.722 -8.055 8.510 1.00 72.44 77 LEU A CA 1
ATOM 607 C C . LEU A 1 77 ? -0.114 -8.819 9.543 1.00 72.44 77 LEU A C 1
ATOM 609 O O . LEU A 1 77 ? -0.229 -8.376 10.683 1.00 72.44 77 LEU A O 1
ATOM 613 N N . CYS A 1 78 ? -0.710 -9.946 9.156 1.00 68.88 78 CYS A N 1
ATOM 614 C CA . CYS A 1 78 ? -1.617 -10.699 10.022 1.00 68.88 78 CYS A CA 1
ATOM 615 C C . CYS A 1 78 ? -0.956 -11.877 10.749 1.00 68.88 78 CYS A C 1
ATOM 617 O O . CYS A 1 78 ? -1.611 -12.519 11.567 1.00 68.88 78 CYS A O 1
ATOM 619 N N . GLY A 1 79 ? 0.323 -12.163 10.485 1.00 59.88 79 GLY A N 1
ATOM 620 C CA . GLY A 1 79 ? 1.110 -13.186 11.183 1.00 59.88 79 GLY A CA 1
ATOM 621 C C . GLY A 1 79 ? 0.743 -14.639 10.852 1.00 59.88 79 GLY A C 1
ATOM 622 O O . GLY A 1 79 ? 1.518 -15.536 11.174 1.00 59.88 79 GLY A O 1
ATOM 623 N N . HIS A 1 80 ? -0.386 -14.884 10.181 1.00 46.41 80 HIS A N 1
ATOM 624 C CA . HIS A 1 80 ? -0.881 -16.193 9.745 1.00 46.41 80 HIS A CA 1
ATOM 625 C C . HIS A 1 80 ? -1.627 -16.068 8.401 1.00 46.41 80 HIS A C 1
ATOM 627 O O . HIS A 1 80 ? -2.168 -14.996 8.106 1.00 46.41 80 HIS A O 1
ATOM 633 N N . PRO A 1 81 ? -1.712 -17.144 7.589 1.00 42.53 81 PRO A N 1
ATOM 634 C CA . PRO A 1 81 ? -2.649 -17.187 6.468 1.00 42.53 81 PRO A CA 1
ATOM 635 C C . PRO A 1 81 ? -4.074 -16.982 6.998 1.00 42.53 81 PRO A C 1
ATOM 637 O O . PRO A 1 81 ? -4.452 -17.588 7.999 1.00 42.53 81 PRO A O 1
ATOM 640 N N . PHE A 1 82 ? -4.856 -16.112 6.353 1.00 41.31 82 PHE A N 1
ATOM 641 C CA . PHE A 1 82 ? -6.232 -15.825 6.767 1.00 41.31 82 PHE A CA 1
ATOM 642 C C . PHE A 1 82 ? -7.069 -17.117 6.775 1.00 41.31 82 PHE A C 1
ATOM 644 O O . PHE A 1 82 ? -7.275 -17.704 5.710 1.00 41.31 82 PHE A O 1
ATOM 651 N N . PRO A 1 83 ? -7.589 -17.563 7.936 1.00 36.59 83 PRO A N 1
ATOM 652 C CA . PRO A 1 83 ? -8.507 -18.686 7.989 1.00 36.59 83 PRO A CA 1
ATOM 653 C C . PRO A 1 83 ? -9.900 -18.146 7.663 1.00 36.59 83 PRO A C 1
ATOM 655 O O . PRO A 1 83 ? -10.653 -17.723 8.536 1.00 36.59 83 PRO A O 1
ATOM 658 N N . GLY A 1 84 ? -10.214 -18.068 6.376 1.00 39.44 84 GLY A N 1
ATOM 659 C CA . GLY A 1 84 ? -11.501 -17.568 5.919 1.00 39.44 84 GLY A CA 1
ATOM 660 C C . GLY A 1 84 ? -11.504 -17.350 4.419 1.00 39.44 84 GLY A C 1
ATOM 661 O O . GLY A 1 84 ? -10.637 -16.674 3.872 1.00 39.44 84 GLY A O 1
ATOM 662 N N . ASP A 1 85 ? -12.498 -17.943 3.777 1.00 38.19 85 ASP A N 1
ATOM 663 C CA . ASP A 1 85 ? -12.762 -17.894 2.347 1.00 38.19 85 ASP A CA 1
ATOM 664 C C . ASP A 1 85 ? -12.750 -16.443 1.832 1.00 38.19 85 ASP A C 1
ATOM 666 O O . ASP A 1 85 ? -13.670 -15.688 2.128 1.00 38.19 85 ASP A O 1
ATOM 670 N N . ASN A 1 86 ? -11.675 -16.023 1.149 1.00 39.66 86 ASN A N 1
ATOM 671 C CA . ASN A 1 86 ? -11.563 -14.885 0.215 1.00 39.66 86 ASN A CA 1
ATOM 672 C C . ASN A 1 86 ? -12.415 -13.619 0.456 1.00 39.66 86 ASN A C 1
ATOM 674 O O . ASN A 1 86 ? -12.827 -12.939 -0.491 1.00 39.66 86 ASN A O 1
ATOM 678 N N . SER A 1 87 ? -12.669 -13.253 1.707 1.00 42.81 87 SER A N 1
ATOM 679 C CA . SER A 1 87 ? -13.661 -12.234 2.023 1.00 42.81 87 SER A CA 1
ATOM 680 C C . SER A 1 87 ? -12.976 -10.894 2.265 1.00 42.81 87 SER A C 1
ATOM 682 O O . SER A 1 87 ? -12.566 -10.561 3.372 1.00 42.81 87 SER A O 1
ATOM 684 N N . ILE A 1 88 ? -12.938 -10.111 1.179 1.00 48.12 88 ILE A N 1
ATOM 685 C CA . ILE A 1 88 ? -12.899 -8.635 1.112 1.00 48.12 88 ILE A CA 1
ATOM 686 C C . ILE A 1 88 ? -11.520 -7.991 0.835 1.00 48.12 88 ILE A C 1
ATOM 688 O O . ILE A 1 88 ? -11.486 -6.865 0.345 1.00 48.12 88 ILE A O 1
ATOM 692 N N . GLY A 1 89 ? -10.388 -8.681 1.020 1.00 42.34 89 GLY A N 1
ATOM 693 C CA . GLY A 1 89 ? -9.049 -8.118 0.715 1.00 42.34 89 GLY A CA 1
ATOM 694 C C . GLY A 1 89 ? -8.271 -8.796 -0.422 1.00 42.34 89 GLY A C 1
ATOM 695 O O . GLY A 1 89 ? -7.480 -8.148 -1.105 1.00 42.34 89 GLY A O 1
ATOM 696 N N . THR A 1 90 ? -8.493 -10.095 -0.640 1.00 42.06 90 THR A N 1
ATOM 697 C CA . THR A 1 90 ? -7.752 -10.931 -1.605 1.00 42.06 90 THR A CA 1
ATOM 698 C C . THR A 1 90 ? -8.424 -11.066 -2.977 1.00 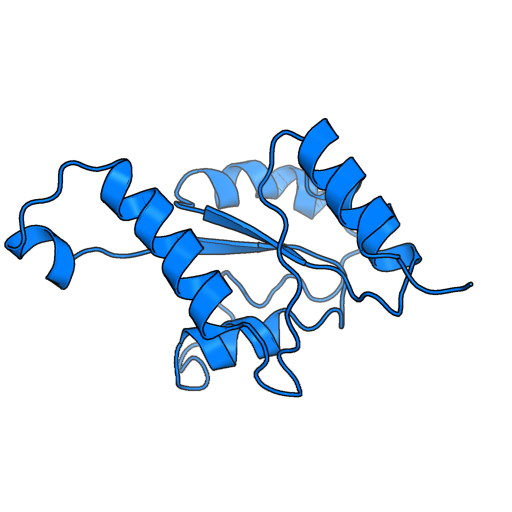42.06 90 THR A C 1
ATOM 700 O O . THR A 1 90 ? -7.781 -11.519 -3.918 1.00 42.06 90 THR A O 1
ATOM 703 N N . GLN A 1 91 ? -9.670 -10.607 -3.149 1.00 42.91 91 GLN A N 1
ATOM 704 C CA . GLN A 1 91 ? -10.384 -10.606 -4.440 1.00 42.91 91 GLN A CA 1
ATOM 705 C C . GLN A 1 91 ? -10.138 -9.345 -5.293 1.00 42.91 91 GLN A C 1
ATOM 707 O O . GLN A 1 91 ? -11.025 -8.867 -5.988 1.00 42.91 91 GLN A O 1
ATOM 712 N N . PHE A 1 92 ? -8.916 -8.814 -5.302 1.00 48.91 92 PHE A N 1
ATOM 713 C CA . PHE A 1 92 ? -8.459 -7.956 -6.410 1.00 48.91 92 PHE A CA 1
ATOM 714 C C . PHE A 1 92 ? -7.502 -8.743 -7.318 1.00 48.91 92 PHE A C 1
ATOM 716 O O . PHE A 1 92 ? -6.478 -8.231 -7.784 1.00 48.91 92 PHE A O 1
ATOM 723 N N . ASN A 1 93 ? -7.803 -10.030 -7.509 1.00 41.56 93 ASN A N 1
ATOM 724 C CA . ASN A 1 93 ? -7.238 -10.824 -8.585 1.00 41.56 93 ASN A CA 1
ATOM 725 C C . ASN A 1 93 ? -8.030 -10.485 -9.846 1.00 41.56 93 ASN A C 1
ATOM 727 O O . ASN A 1 93 ? -9.150 -10.943 -10.025 1.00 41.56 93 ASN A O 1
ATOM 731 N N . SER A 1 94 ? -7.414 -9.677 -10.703 1.00 48.38 94 SER A N 1
ATOM 732 C CA . SER A 1 94 ? -7.673 -9.698 -12.140 1.00 48.38 94 SER A CA 1
ATOM 733 C C . SER A 1 94 ? -9.117 -9.457 -12.568 1.00 48.38 94 SER A C 1
ATOM 735 O O . SER A 1 94 ? -9.782 -10.376 -13.014 1.00 48.38 94 SER A O 1
ATOM 737 N N . THR A 1 95 ? -9.567 -8.213 -12.591 1.00 38.97 95 THR A N 1
ATOM 738 C CA . THR A 1 95 ? -10.596 -7.791 -13.551 1.00 38.97 95 THR A CA 1
ATOM 739 C C . THR A 1 95 ? -10.328 -6.303 -13.801 1.00 38.97 95 THR A C 1
ATOM 741 O O . THR A 1 95 ? -10.165 -5.533 -12.874 1.00 38.97 95 THR A O 1
ATOM 744 N N . GLY A 1 96 ? -10.123 -5.784 -15.005 1.00 44.19 96 GLY A N 1
ATOM 745 C CA . GLY A 1 96 ? -10.752 -6.172 -16.258 1.00 44.19 96 GLY A CA 1
ATOM 746 C C . GLY A 1 96 ? -12.183 -5.640 -16.344 1.00 44.19 96 GLY A C 1
ATOM 747 O O . GLY A 1 96 ? -12.617 -5.281 -17.431 1.00 44.19 96 GLY A O 1
ATOM 748 N N . ASP A 1 97 ? -12.878 -5.507 -15.210 1.00 46.12 97 ASP A N 1
ATOM 749 C CA . ASP A 1 97 ? -14.284 -5.141 -15.176 1.00 46.12 97 ASP A CA 1
ATOM 750 C C . ASP A 1 97 ? -14.490 -3.712 -14.695 1.00 46.12 97 ASP A C 1
ATOM 752 O O . ASP A 1 97 ? -14.025 -3.284 -13.636 1.00 46.12 97 ASP A O 1
ATOM 756 N N . GLN A 1 98 ? -15.331 -3.007 -15.444 1.00 47.50 98 GLN A N 1
ATOM 757 C CA . GLN A 1 98 ? -15.909 -1.712 -15.091 1.00 47.50 98 GLN A CA 1
ATOM 758 C C . GLN A 1 98 ? -16.737 -1.767 -13.781 1.00 47.50 98 GLN A C 1
ATOM 760 O O . GLN A 1 98 ? -17.124 -0.726 -13.252 1.00 47.50 98 GLN A O 1
ATOM 765 N N . SER A 1 99 ? -16.962 -2.963 -13.220 1.00 52.94 99 SER A N 1
ATOM 766 C CA . SER A 1 99 ? -17.648 -3.210 -11.946 1.00 52.94 99 SER A CA 1
ATOM 767 C C . SER A 1 99 ? -16.821 -2.818 -10.714 1.00 52.94 99 SER A C 1
ATOM 769 O O . SER A 1 99 ? -17.397 -2.454 -9.688 1.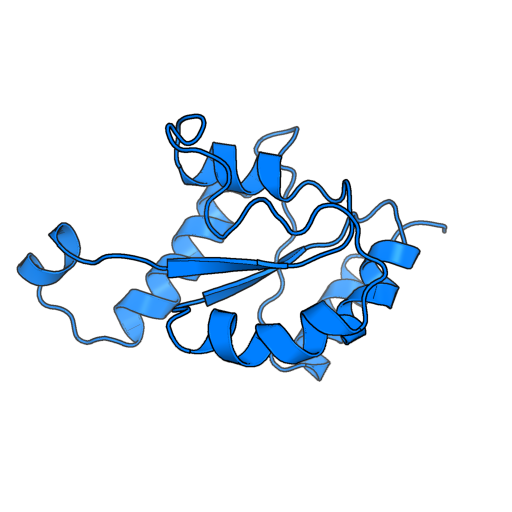00 52.94 99 SER A O 1
ATOM 771 N N . LEU A 1 100 ? -15.483 -2.816 -10.795 1.00 52.72 100 LEU A N 1
ATOM 772 C CA . LEU A 1 100 ? -14.635 -2.463 -9.651 1.00 52.72 100 LEU A CA 1
ATOM 773 C C . LEU A 1 100 ? -14.827 -1.005 -9.245 1.00 52.72 100 LEU A C 1
ATOM 775 O O . LEU A 1 100 ? -15.130 -0.749 -8.085 1.00 52.72 100 LEU A O 1
ATOM 779 N N . ALA A 1 101 ? -14.757 -0.064 -10.191 1.00 56.72 101 ALA A N 1
ATOM 780 C CA . ALA A 1 101 ? -14.981 1.359 -9.922 1.00 56.72 101 ALA A CA 1
ATOM 781 C C . ALA A 1 101 ? -16.369 1.633 -9.308 1.00 56.72 101 ALA A C 1
ATOM 783 O O . ALA A 1 101 ? -16.508 2.509 -8.458 1.00 56.72 101 ALA A O 1
ATOM 784 N N . GLN A 1 102 ? -17.386 0.846 -9.682 1.00 58.22 102 GLN A N 1
ATOM 785 C CA . GLN A 1 102 ? -18.740 0.950 -9.126 1.00 58.22 102 GLN A CA 1
ATOM 786 C C . GLN A 1 102 ? -18.839 0.394 -7.696 1.00 58.22 102 GLN A C 1
ATOM 788 O O . GLN A 1 102 ? -19.620 0.898 -6.891 1.00 58.22 102 GLN A O 1
ATOM 793 N N . MET A 1 103 ? -18.027 -0.611 -7.352 1.00 56.78 103 MET A N 1
ATOM 794 C CA . MET A 1 103 ? -17.976 -1.188 -6.005 1.00 56.78 103 MET A CA 1
ATOM 795 C C . MET A 1 103 ? -16.987 -0.475 -5.067 1.00 56.78 103 MET A C 1
ATOM 797 O O . MET A 1 103 ? -17.138 -0.555 -3.848 1.00 56.78 103 MET A O 1
ATOM 801 N N . MET A 1 104 ? -16.001 0.259 -5.593 1.00 63.66 104 MET A N 1
ATOM 802 C CA . MET A 1 104 ? -14.999 0.999 -4.811 1.00 63.66 104 MET A CA 1
ATOM 803 C C . MET A 1 104 ? -15.599 1.881 -3.699 1.00 63.66 104 MET A C 1
ATOM 805 O O . MET A 1 104 ? -15.147 1.758 -2.555 1.00 63.66 104 MET A O 1
ATOM 809 N N . PRO A 1 105 ? -16.659 2.683 -3.939 1.00 63.66 105 PRO A N 1
ATOM 810 C CA . PRO A 1 105 ? -17.310 3.463 -2.884 1.00 63.66 105 PRO A CA 1
ATOM 811 C C . PRO A 1 105 ? -17.792 2.616 -1.696 1.00 63.66 105 PRO A C 1
ATOM 813 O O . PRO A 1 105 ? -17.724 3.062 -0.550 1.00 63.66 105 PRO A O 1
ATOM 816 N N . MET A 1 106 ? -18.241 1.379 -1.937 1.00 58.72 106 MET A N 1
ATOM 817 C CA . MET A 1 106 ? -18.686 0.458 -0.883 1.00 58.72 106 MET A CA 1
ATOM 818 C C . MET A 1 106 ? -17.513 -0.062 -0.045 1.00 58.72 106 MET A C 1
ATOM 820 O O . MET A 1 106 ? -17.643 -0.194 1.174 1.00 58.72 106 MET A O 1
ATOM 824 N N . TYR A 1 107 ? -16.357 -0.301 -0.669 1.00 61.44 107 TYR A N 1
ATOM 825 C CA . TYR A 1 107 ? -15.149 -0.754 0.026 1.00 61.44 107 TYR A CA 1
ATOM 826 C C . TYR A 1 107 ? -14.518 0.353 0.878 1.00 61.44 107 TYR A C 1
ATOM 828 O O . TYR A 1 107 ? -14.085 0.083 2.002 1.00 61.44 107 TYR A O 1
ATOM 836 N N . TYR A 1 108 ? -14.546 1.605 0.407 1.00 67.19 108 TYR A N 1
ATOM 837 C CA . TYR A 1 108 ? -14.058 2.757 1.171 1.00 67.19 108 TYR A CA 1
ATOM 838 C C . TYR A 1 108 ? -14.932 3.105 2.378 1.00 67.19 108 TYR A C 1
ATOM 840 O O . TYR A 1 108 ? -14.404 3.586 3.378 1.00 67.19 108 TYR A O 1
ATOM 848 N N . ARG A 1 109 ? -16.246 2.824 2.332 1.00 63.88 109 ARG A N 1
ATOM 849 C CA . ARG A 1 109 ? -17.257 3.289 3.311 1.00 63.88 109 ARG A CA 1
ATOM 850 C C . ARG A 1 109 ? -17.001 2.888 4.776 1.00 63.88 109 ARG A C 1
ATOM 852 O O . ARG A 1 109 ? -17.696 3.346 5.674 1.00 63.88 109 ARG A O 1
ATOM 859 N N . SER A 1 110 ? -16.019 2.035 5.043 1.00 69.25 110 SER A N 1
ATOM 860 C CA . SER A 1 110 ? -15.606 1.639 6.400 1.00 69.25 110 SER A CA 1
ATOM 861 C C . SER A 1 110 ? -14.104 1.356 6.520 1.00 69.25 110 SER A C 1
ATOM 863 O O . SER A 1 110 ? -13.661 0.799 7.525 1.00 69.25 110 SER A O 1
ATOM 865 N N . ALA A 1 111 ? -13.318 1.688 5.493 1.00 75.12 111 ALA A N 1
ATOM 866 C CA . ALA A 1 111 ? -11.878 1.489 5.522 1.00 75.12 111 ALA A CA 1
ATOM 867 C C . ALA A 1 111 ? -11.231 2.558 6.408 1.00 75.12 111 ALA A C 1
ATOM 869 O O . ALA A 1 111 ? -11.408 3.753 6.189 1.00 75.12 111 ALA A O 1
ATOM 870 N N . HIS A 1 112 ? -10.452 2.123 7.393 1.00 77.75 112 HIS A N 1
ATOM 871 C CA . HIS A 1 112 ? -9.628 3.015 8.204 1.00 77.75 112 HIS A CA 1
ATOM 872 C C . HIS A 1 112 ? -8.357 3.422 7.456 1.00 77.75 112 HIS A C 1
ATOM 874 O O . HIS A 1 112 ? -7.818 4.506 7.670 1.00 77.75 112 HIS A O 1
ATOM 880 N N . THR A 1 113 ? -7.867 2.559 6.565 1.00 78.44 113 THR A N 1
ATOM 881 C CA . THR A 1 113 ? -6.759 2.876 5.662 1.00 78.44 113 THR A CA 1
ATOM 882 C C . THR A 1 113 ? -6.897 2.114 4.360 1.00 78.44 113 THR A C 1
ATOM 884 O O . THR A 1 113 ? -7.453 1.016 4.309 1.00 78.44 113 THR A O 1
ATOM 887 N N . VAL A 1 114 ? -6.355 2.715 3.312 1.00 84.50 114 VAL A N 1
ATOM 888 C CA . VAL A 1 114 ? -6.224 2.121 1.992 1.00 84.50 114 VAL A CA 1
ATOM 889 C C . VAL A 1 114 ? -4.736 2.047 1.677 1.00 84.50 114 VAL A C 1
ATOM 891 O O . VAL A 1 114 ? -4.034 3.051 1.779 1.00 84.50 114 VAL A O 1
ATOM 894 N N . LEU A 1 115 ? -4.258 0.862 1.315 1.00 86.88 115 LEU A N 1
ATOM 895 C CA . LEU A 1 115 ? -2.898 0.618 0.855 1.00 86.88 115 LEU A CA 1
ATOM 896 C C . LEU A 1 115 ? -2.919 0.461 -0.665 1.00 86.88 115 LEU A C 1
ATOM 898 O O . LEU A 1 115 ? -3.530 -0.472 -1.181 1.00 86.88 115 LEU A O 1
ATOM 902 N N . LEU A 1 116 ? -2.251 1.371 -1.371 1.00 90.38 116 LEU A N 1
ATOM 903 C CA . LEU A 1 116 ? -2.005 1.275 -2.809 1.00 90.38 116 LEU A CA 1
ATOM 904 C C . LEU A 1 116 ? -0.663 0.578 -3.033 1.00 90.38 116 LEU A C 1
ATOM 906 O O . LEU A 1 116 ? 0.362 1.048 -2.544 1.00 90.38 116 LEU A O 1
ATOM 910 N N . VAL A 1 117 ? -0.670 -0.538 -3.758 1.00 91.19 117 VAL A N 1
ATOM 911 C CA . VAL A 1 117 ? 0.493 -1.415 -3.934 1.00 91.19 117 VAL A CA 1
ATOM 912 C C . VAL A 1 117 ? 0.840 -1.534 -5.414 1.00 91.19 117 VAL A C 1
ATOM 914 O O . VAL A 1 117 ? -0.028 -1.771 -6.254 1.00 91.19 117 VAL A O 1
ATOM 917 N N . TYR A 1 118 ? 2.126 -1.412 -5.721 1.00 93.44 118 TYR A N 1
ATOM 918 C CA . TYR A 1 118 ? 2.699 -1.660 -7.039 1.00 93.44 118 TYR A CA 1
ATOM 919 C C . TYR A 1 118 ? 4.027 -2.409 -6.885 1.00 93.44 118 TYR A C 1
ATOM 921 O O . TYR A 1 118 ? 4.644 -2.369 -5.821 1.00 93.44 118 TYR A O 1
ATOM 929 N N . ASP A 1 119 ? 4.467 -3.089 -7.942 1.00 92.75 119 ASP A N 1
ATOM 930 C CA . ASP A 1 119 ? 5.781 -3.733 -7.987 1.00 92.75 119 ASP A CA 1
ATOM 931 C C . ASP A 1 119 ? 6.796 -2.773 -8.619 1.00 92.75 119 ASP A C 1
ATOM 933 O O . ASP A 1 119 ? 6.600 -2.291 -9.739 1.00 92.75 119 ASP A O 1
ATOM 937 N N . ILE A 1 120 ? 7.899 -2.510 -7.913 1.00 93.06 120 ILE A N 1
ATOM 938 C CA . ILE A 1 120 ? 8.988 -1.641 -8.375 1.00 93.06 120 ILE A CA 1
ATOM 939 C C . ILE A 1 120 ? 9.592 -2.108 -9.705 1.00 93.06 120 ILE A C 1
ATOM 941 O O . ILE A 1 120 ? 10.054 -1.284 -10.490 1.00 93.06 120 ILE A O 1
ATOM 945 N N . HIS A 1 121 ? 9.559 -3.410 -9.996 1.00 92.06 121 HIS A N 1
ATOM 946 C CA . HIS A 1 121 ? 10.069 -3.982 -11.241 1.00 92.06 121 HIS A CA 1
ATOM 947 C C . HIS A 1 121 ? 9.032 -3.983 -12.373 1.00 92.06 121 HIS A C 1
ATOM 949 O O . HIS A 1 121 ? 9.340 -4.414 -13.483 1.00 92.06 121 HIS A O 1
ATOM 955 N N . CYS A 1 122 ? 7.819 -3.477 -12.125 1.00 91.69 122 CYS A N 1
ATOM 956 C CA . CYS A 1 122 ? 6.736 -3.419 -13.097 1.00 91.69 122 CYS A CA 1
ATOM 957 C C . CYS A 1 122 ? 6.184 -1.993 -13.223 1.00 91.69 122 CYS A C 1
ATOM 959 O O . CYS A 1 122 ? 5.213 -1.617 -12.560 1.00 91.69 122 CYS A O 1
ATOM 961 N N . GLN A 1 123 ? 6.753 -1.213 -14.149 1.00 92.94 123 GLN A N 1
ATOM 962 C CA . GLN A 1 123 ? 6.314 0.158 -14.444 1.00 92.94 123 GLN A CA 1
ATOM 963 C C . GLN A 1 123 ? 4.808 0.257 -14.734 1.00 92.94 123 GLN A C 1
ATOM 965 O O . GLN A 1 123 ? 4.154 1.219 -14.333 1.00 92.94 123 GLN A O 1
ATOM 970 N N . GLN A 1 124 ? 4.236 -0.750 -15.401 1.00 92.06 124 GLN A N 1
ATOM 971 C CA . GLN A 1 124 ? 2.809 -0.767 -15.712 1.00 92.06 124 GLN A CA 1
ATOM 972 C C . GLN A 1 124 ? 1.942 -0.814 -14.447 1.00 92.06 124 GLN A C 1
ATOM 974 O O . GLN A 1 124 ? 0.921 -0.131 -14.399 1.00 92.06 124 GLN A O 1
ATOM 979 N N . SER A 1 125 ? 2.359 -1.564 -13.420 1.00 92.44 125 SER A N 1
ATOM 980 C CA . SER A 1 125 ? 1.618 -1.654 -12.157 1.00 92.44 125 SER A CA 1
ATOM 981 C C . SER A 1 125 ? 1.564 -0.314 -11.421 1.00 92.44 125 SER A C 1
ATOM 983 O O . SER A 1 125 ? 0.525 0.057 -10.880 1.00 92.44 125 SER A O 1
ATOM 985 N N . PHE A 1 126 ? 2.652 0.459 -11.486 1.00 94.31 126 PHE A N 1
ATOM 986 C CA . PHE A 1 126 ? 2.707 1.820 -10.962 1.00 94.31 126 PHE A CA 1
ATOM 987 C C . PHE A 1 126 ? 1.850 2.779 -11.779 1.00 94.31 126 PHE A C 1
ATOM 989 O O . PHE A 1 126 ? 1.044 3.526 -11.225 1.00 94.31 126 PHE A O 1
ATOM 996 N N . ASN A 1 127 ? 1.968 2.719 -13.107 1.00 91.62 127 ASN A N 1
ATOM 997 C CA . ASN A 1 127 ? 1.152 3.540 -13.987 1.00 91.62 127 ASN A CA 1
ATOM 998 C C . ASN A 1 127 ? -0.332 3.281 -13.738 1.00 91.62 127 ASN A C 1
ATOM 1000 O O . ASN A 1 127 ? -1.093 4.234 -13.732 1.00 91.62 127 ASN A O 1
ATOM 1004 N N . ASN A 1 128 ? -0.746 2.042 -13.464 1.00 89.69 128 ASN A N 1
ATOM 1005 C CA . ASN A 1 128 ? -2.134 1.671 -13.196 1.00 89.69 128 ASN A CA 1
ATOM 1006 C C . ASN A 1 128 ? -2.678 2.148 -11.838 1.00 89.69 128 ASN A C 1
ATOM 1008 O O . ASN A 1 128 ? -3.888 2.067 -11.635 1.00 89.69 128 ASN A O 1
ATOM 1012 N N . LEU A 1 129 ? -1.854 2.706 -10.940 1.00 88.94 129 LEU A N 1
ATOM 1013 C CA . LEU A 1 129 ? -2.315 3.189 -9.632 1.00 88.94 129 LEU A CA 1
ATOM 1014 C C . LEU A 1 129 ? -3.422 4.246 -9.722 1.00 88.94 129 LEU A C 1
ATOM 1016 O O . LEU A 1 129 ? -4.277 4.309 -8.843 1.00 88.94 129 LEU A O 1
ATOM 1020 N N . HIS A 1 130 ? -3.447 5.047 -10.793 1.00 85.50 130 HIS A N 1
ATOM 1021 C CA . HIS A 1 130 ? -4.493 6.053 -11.011 1.00 85.50 130 HIS A CA 1
ATOM 1022 C C . HIS A 1 130 ? -5.900 5.459 -11.130 1.00 85.50 130 HIS A C 1
ATOM 1024 O O . HIS A 1 130 ? -6.864 6.186 -10.945 1.00 85.50 130 HIS A O 1
ATOM 1030 N N . LYS A 1 131 ? -6.029 4.164 -11.444 1.00 84.31 131 LYS A N 1
ATOM 1031 C CA . LYS A 1 131 ? -7.324 3.476 -11.530 1.00 84.31 131 LYS A CA 1
ATOM 1032 C C . LYS A 1 131 ? -7.972 3.282 -10.158 1.00 84.31 131 LYS A C 1
ATOM 1034 O O . LYS A 1 131 ? -9.164 3.009 -10.092 1.00 84.31 131 LYS A O 1
ATOM 1039 N N . TYR A 1 132 ? -7.176 3.366 -9.091 1.00 79.25 132 TYR A N 1
ATOM 1040 C CA . TYR A 1 132 ? -7.584 3.069 -7.719 1.00 79.25 132 TYR A CA 1
ATOM 1041 C C . TYR A 1 132 ? -7.628 4.316 -6.813 1.00 79.25 132 TYR A C 1
ATOM 1043 O O . TYR A 1 132 ? -7.732 4.175 -5.593 1.00 79.25 132 TYR A O 1
ATOM 1051 N N . LEU A 1 133 ? -7.485 5.511 -7.397 1.00 75.00 133 LEU A N 1
ATOM 1052 C CA . LEU A 1 133 ? -7.490 6.822 -6.737 1.00 75.00 133 LEU A CA 1
ATOM 1053 C C . LEU A 1 133 ? -8.693 7.637 -7.201 1.00 75.00 133 LEU A C 1
ATOM 1055 O O . LEU A 1 133 ? -9.301 8.298 -6.334 1.00 75.00 133 LEU A O 1
#

Sequence (133 aa):
ANHVTRKEGLEFAQRKNVQFFESSAKLDINISELFSKTFDGMIKRYVLTPILKSTLKYKAVVLGDPSVGKSAIIERLCGHPFPGDNSIGTQFNSTGDQSLAQMMPMYYRSAHTVLLVYDIHCQQSFNNLHKYL